Protein AF-U1Q1L1-F1 (afdb_monomer_lite)

Secondary structure (DSSP, 8-state):
----HHHHHHHHHHHHHHHHHHHHHHHHHHHH-TT--HHHHHHHHHHHHHHHHHH-

Structure (mmCIF, N/CA/C/O backbone):
data_AF-U1Q1L1-F1
#
_entry.id   AF-U1Q1L1-F1
#
loop_
_atom_site.group_PDB
_atom_site.id
_atom_site.type_symbol
_atom_site.label_atom_id
_atom_site.label_alt_id
_atom_site.label_comp_id
_atom_site.label_asym_id
_atom_site.label_entity_id
_atom_site.label_seq_id
_atom_site.pdbx_PDB_ins_code
_atom_site.Cartn_x
_atom_site.Cartn_y
_atom_site.Cartn_z
_atom_site.occupancy
_atom_site.B_iso_or_equiv
_atom_site.auth_seq_id
_atom_site.auth_comp_id
_atom_site.auth_asym_id
_atom_site.auth_atom_id
_atom_site.pdbx_PDB_model_num
ATOM 1 N N . MET A 1 1 ? -15.120 -12.881 23.801 1.00 64.19 1 MET A N 1
ATOM 2 C CA . MET A 1 1 ? -14.931 -11.435 24.034 1.00 64.19 1 MET A CA 1
ATOM 3 C C . MET A 1 1 ? -15.931 -10.713 23.158 1.00 64.19 1 MET A C 1
ATOM 5 O O . MET A 1 1 ? -15.915 -10.938 21.954 1.00 64.19 1 MET A O 1
ATOM 9 N N . GLU A 1 2 ? -16.838 -9.944 23.749 1.00 81.38 2 GLU A N 1
ATOM 10 C CA . GLU A 1 2 ? -17.799 -9.132 23.002 1.00 81.38 2 GLU A CA 1
ATOM 11 C C . GLU A 1 2 ? -17.076 -7.848 22.579 1.00 81.38 2 GLU A C 1
ATOM 13 O O . GLU A 1 2 ? -16.639 -7.068 23.422 1.00 81.38 2 GLU A O 1
ATOM 18 N N . ILE A 1 3 ? -16.809 -7.696 21.281 1.00 80.12 3 ILE A N 1
ATOM 19 C CA . ILE A 1 3 ? -16.140 -6.502 20.761 1.00 80.12 3 ILE A CA 1
ATOM 20 C C . ILE A 1 3 ? -17.205 -5.423 20.597 1.00 80.12 3 ILE A C 1
ATOM 22 O O . ILE A 1 3 ? -18.116 -5.582 19.784 1.00 80.12 3 ILE A O 1
ATOM 26 N N . ASP A 1 4 ? -17.055 -4.328 21.339 1.00 89.88 4 ASP A N 1
ATOM 27 C CA . ASP A 1 4 ? -17.869 -3.122 21.188 1.00 89.88 4 ASP A CA 1
ATOM 28 C C . ASP A 1 4 ? -17.930 -2.686 19.708 1.00 89.88 4 ASP A C 1
ATOM 30 O O . ASP A 1 4 ? -16.924 -2.722 18.988 1.00 89.88 4 ASP A O 1
ATOM 34 N N . ALA A 1 5 ? -19.109 -2.273 19.240 1.00 89.38 5 ALA A N 1
ATOM 35 C CA . ALA A 1 5 ? -19.327 -1.831 17.866 1.00 89.38 5 ALA A CA 1
ATOM 36 C C . ALA A 1 5 ? -18.369 -0.700 17.443 1.00 89.38 5 ALA A C 1
ATOM 38 O O . ALA A 1 5 ? -17.926 -0.664 16.289 1.00 89.38 5 ALA A O 1
ATOM 39 N N . GLU A 1 6 ? -17.992 0.186 18.365 1.00 88.38 6 GLU A N 1
ATOM 40 C CA . GLU A 1 6 ? -17.029 1.253 18.113 1.00 88.38 6 GLU A CA 1
ATOM 41 C C . GLU A 1 6 ? -15.609 0.701 17.908 1.00 88.38 6 GLU A C 1
ATOM 43 O O . GLU A 1 6 ? -14.920 1.074 16.952 1.00 88.38 6 GLU A O 1
ATOM 48 N N . MET A 1 7 ? -15.181 -0.247 18.750 1.00 92.00 7 MET A N 1
ATOM 49 C CA . MET A 1 7 ? -13.896 -0.935 18.581 1.00 92.00 7 MET A CA 1
ATOM 50 C C . MET A 1 7 ? -13.851 -1.713 17.270 1.00 92.00 7 MET A C 1
ATOM 52 O O . MET A 1 7 ? -12.865 -1.638 16.536 1.00 92.00 7 MET A O 1
ATOM 56 N N . ARG A 1 8 ? -14.935 -2.416 16.931 1.00 92.25 8 ARG A N 1
ATOM 57 C CA . ARG A 1 8 ? -15.038 -3.155 15.672 1.00 92.25 8 ARG A CA 1
ATOM 58 C C . ARG A 1 8 ? -14.870 -2.226 14.472 1.00 92.25 8 ARG A C 1
ATOM 60 O O . ARG A 1 8 ? -14.155 -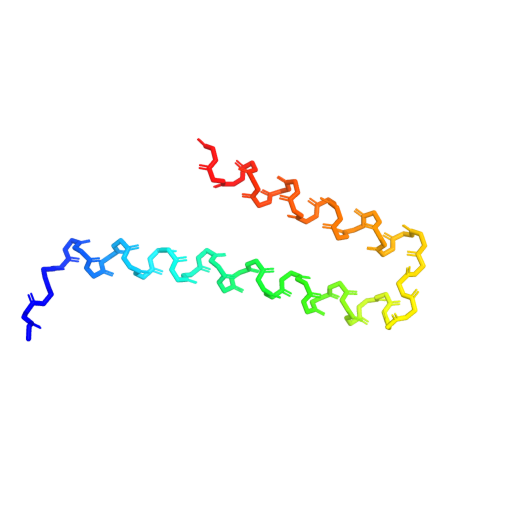2.575 13.536 1.00 92.25 8 ARG A O 1
ATOM 67 N N . ARG A 1 9 ? -15.462 -1.029 14.509 1.00 92.44 9 ARG A N 1
ATOM 68 C CA . ARG A 1 9 ? -15.297 -0.023 13.450 1.00 92.44 9 ARG A CA 1
ATOM 69 C C . ARG A 1 9 ? -13.844 0.436 13.322 1.00 92.44 9 ARG A C 1
ATOM 71 O O . ARG A 1 9 ? -13.332 0.472 12.208 1.00 92.44 9 ARG A O 1
ATOM 78 N N . LYS A 1 10 ? -13.167 0.737 14.433 1.00 91.81 10 LYS A N 1
ATOM 79 C CA . LYS A 1 10 ? -11.749 1.147 14.437 1.00 91.81 10 LYS A CA 1
ATOM 80 C C . LYS A 1 10 ? -10.837 0.066 13.850 1.00 91.81 10 LYS A C 1
ATOM 82 O O . LYS A 1 10 ? -9.985 0.371 13.019 1.00 91.81 10 LYS A O 1
ATOM 87 N N . ILE A 1 11 ? -11.066 -1.195 14.219 1.00 93.56 11 ILE A N 1
ATOM 88 C CA . ILE A 1 11 ? -10.332 -2.346 13.676 1.00 93.56 11 ILE A CA 1
ATOM 89 C C . ILE A 1 11 ? -10.557 -2.464 12.167 1.00 93.56 11 ILE A C 1
ATOM 91 O O . ILE A 1 11 ? -9.594 -2.573 11.415 1.00 93.56 11 ILE A O 1
ATOM 95 N N . VAL A 1 12 ? -11.812 -2.402 11.712 1.00 95.69 12 VAL A N 1
ATOM 96 C CA . VAL A 1 12 ? -12.139 -2.491 10.281 1.00 95.69 12 VAL A CA 1
ATOM 97 C C . VAL A 1 12 ? -11.466 -1.372 9.492 1.00 95.69 12 VAL A C 1
A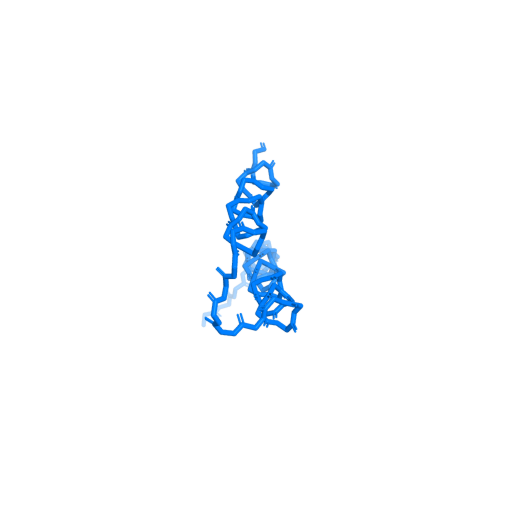TOM 99 O O . VAL A 1 12 ? -10.881 -1.649 8.450 1.00 95.69 12 VAL A O 1
ATOM 102 N N . VAL A 1 13 ? -11.490 -0.136 10.001 1.00 93.75 13 VAL A N 1
ATOM 103 C CA . VAL A 1 13 ? -10.814 0.999 9.358 1.00 93.75 13 VAL A CA 1
ATOM 104 C C . VAL A 1 13 ? -9.311 0.744 9.267 1.00 93.75 13 VAL A C 1
ATOM 106 O O . VAL A 1 13 ? -8.759 0.802 8.173 1.00 93.75 13 VAL A O 1
ATOM 109 N N . SER A 1 14 ? -8.664 0.369 10.372 1.00 93.00 14 SER A N 1
ATOM 110 C CA . SER A 1 14 ? -7.224 0.084 10.391 1.00 93.00 14 SER A CA 1
ATOM 111 C C . SER A 1 14 ? -6.835 -1.022 9.404 1.00 93.00 14 SER A C 1
ATOM 113 O O . SER A 1 14 ? -5.936 -0.830 8.585 1.00 93.00 14 SER A O 1
ATOM 115 N N . ILE A 1 15 ? -7.556 -2.148 9.418 1.00 95.88 15 ILE A N 1
ATOM 116 C CA . ILE A 1 15 ? -7.317 -3.262 8.494 1.00 95.88 15 ILE A CA 1
ATOM 117 C C . ILE A 1 15 ? -7.528 -2.811 7.050 1.00 95.88 15 ILE A C 1
ATOM 119 O O . ILE A 1 15 ? -6.724 -3.146 6.183 1.00 95.88 15 ILE A O 1
ATOM 123 N N . SER A 1 16 ? -8.584 -2.038 6.782 1.00 95.62 16 SER A N 1
ATOM 124 C CA . SER A 1 16 ? -8.877 -1.565 5.430 1.00 95.62 16 SER A CA 1
ATOM 125 C C . SER A 1 16 ? -7.778 -0.649 4.892 1.00 95.62 16 SER A C 1
ATOM 127 O O . SER A 1 16 ? -7.355 -0.835 3.754 1.00 95.62 16 SER A O 1
ATOM 129 N N . SER A 1 17 ? -7.237 0.255 5.714 1.00 93.38 17 SER A N 1
ATOM 130 C CA . SER A 1 17 ? -6.127 1.127 5.320 1.00 93.38 17 SER A CA 1
ATOM 131 C C . SER A 1 17 ? -4.879 0.323 4.963 1.00 93.38 17 SER A C 1
ATOM 133 O O . SER A 1 17 ? -4.261 0.562 3.925 1.00 93.38 17 SER A O 1
ATOM 135 N N . VAL A 1 18 ? -4.531 -0.674 5.782 1.00 94.38 18 VAL A N 1
ATOM 136 C CA . VAL A 1 18 ? -3.389 -1.558 5.507 1.00 94.38 18 VAL A CA 1
ATOM 137 C C . VAL A 1 18 ? -3.623 -2.375 4.237 1.00 94.38 18 VAL A C 1
ATOM 139 O O . VAL A 1 18 ? -2.727 -2.478 3.404 1.00 94.38 18 VAL A O 1
ATOM 142 N N . ALA A 1 19 ? -4.826 -2.920 4.048 1.00 97.00 19 ALA A N 1
ATOM 143 C CA . ALA A 1 19 ? -5.159 -3.693 2.858 1.00 97.00 19 ALA A CA 1
ATOM 144 C C . ALA A 1 19 ? -5.011 -2.852 1.583 1.00 97.00 19 ALA A C 1
ATOM 146 O O . ALA A 1 19 ? -4.364 -3.293 0.635 1.00 97.00 19 ALA A O 1
ATOM 147 N N . VAL A 1 20 ? -5.543 -1.624 1.578 1.00 96.50 20 VAL A N 1
ATOM 148 C CA . VAL A 1 20 ? -5.388 -0.684 0.456 1.00 96.50 20 VAL A CA 1
ATOM 149 C C . VAL A 1 20 ? -3.911 -0.447 0.152 1.00 96.50 20 VAL A C 1
ATOM 151 O O . VAL A 1 20 ? -3.507 -0.523 -1.005 1.00 96.50 20 VAL A O 1
ATOM 154 N N . PHE A 1 21 ? -3.089 -0.233 1.178 1.00 95.56 21 PHE A N 1
ATOM 155 C CA . PHE A 1 21 ? -1.658 -0.017 0.989 1.00 95.56 21 PHE A CA 1
ATOM 156 C C . PHE A 1 21 ? -0.945 -1.228 0.370 1.00 95.56 21 PHE A C 1
ATOM 158 O O . PHE A 1 21 ? -0.159 -1.079 -0.566 1.00 95.56 21 PHE A O 1
ATOM 165 N N . VAL A 1 22 ? -1.281 -2.442 0.813 1.00 96.81 22 VAL A N 1
ATOM 166 C CA . VAL A 1 22 ? -0.760 -3.684 0.221 1.00 96.81 22 VAL A CA 1
ATOM 167 C C . VAL A 1 22 ? -1.168 -3.814 -1.249 1.00 96.81 22 VAL A C 1
ATOM 169 O O . VAL A 1 22 ? -0.336 -4.174 -2.083 1.00 96.81 22 VAL A O 1
ATOM 172 N N . PHE A 1 23 ? -2.412 -3.477 -1.603 1.00 98.25 23 PHE A N 1
ATOM 173 C CA . PHE A 1 23 ? -2.857 -3.494 -3.000 1.00 98.25 23 PHE A CA 1
ATOM 174 C C . PHE A 1 23 ? -2.065 -2.530 -3.885 1.00 98.25 23 PHE A C 1
ATOM 176 O O . PHE A 1 23 ? -1.772 -2.871 -5.031 1.00 98.25 23 PHE A O 1
ATOM 183 N N . VAL A 1 24 ? -1.664 -1.367 -3.363 1.00 97.00 24 VAL A N 1
ATOM 184 C CA . VAL A 1 24 ? -0.795 -0.438 -4.100 1.00 97.00 24 VAL A CA 1
ATOM 185 C C . VAL A 1 24 ? 0.555 -1.091 -4.406 1.00 97.00 24 VAL A C 1
ATOM 187 O O . VAL A 1 24 ? 1.002 -1.036 -5.548 1.00 97.00 24 VAL A O 1
ATOM 190 N N . PHE A 1 25 ? 1.178 -1.778 -3.445 1.00 95.81 25 PHE A N 1
ATOM 191 C CA . PHE A 1 25 ? 2.442 -2.490 -3.682 1.00 95.81 25 PHE A CA 1
ATOM 192 C C . PHE A 1 25 ? 2.312 -3.629 -4.691 1.00 95.81 25 PHE A C 1
ATOM 194 O O . PHE A 1 25 ? 3.173 -3.776 -5.557 1.00 95.81 25 PHE A O 1
ATOM 201 N N . ILE A 1 26 ? 1.222 -4.396 -4.626 1.00 97.31 26 ILE A N 1
ATOM 202 C CA . ILE A 1 26 ? 0.928 -5.423 -5.631 1.00 97.31 26 ILE A CA 1
ATOM 203 C C . ILE A 1 26 ? 0.803 -4.775 -7.015 1.00 97.31 26 ILE A C 1
ATOM 205 O O . ILE A 1 26 ? 1.411 -5.252 -7.969 1.00 97.31 26 ILE A O 1
ATOM 209 N N . GLY A 1 27 ? 0.074 -3.661 -7.122 1.00 97.50 27 GLY A N 1
ATOM 210 C CA . GLY A 1 27 ? -0.064 -2.907 -8.366 1.00 97.50 27 GLY A CA 1
ATOM 211 C C . GLY A 1 27 ? 1.279 -2.428 -8.917 1.00 97.50 27 GLY A C 1
ATOM 212 O O . GLY A 1 27 ? 1.553 -2.608 -10.100 1.00 97.50 27 GLY A O 1
ATOM 213 N N . VAL A 1 28 ? 2.155 -1.897 -8.061 1.00 96.94 28 VAL A N 1
ATOM 214 C CA . VAL A 1 28 ? 3.519 -1.503 -8.447 1.00 96.94 28 VAL A CA 1
ATOM 215 C C . VAL A 1 28 ? 4.312 -2.710 -8.959 1.00 96.94 28 VAL A C 1
ATOM 217 O O . VAL A 1 28 ? 4.939 -2.622 -10.012 1.00 96.94 28 VAL A O 1
ATOM 220 N N . GLY A 1 29 ? 4.233 -3.860 -8.287 1.00 95.81 29 GLY A N 1
ATOM 221 C CA . GLY A 1 29 ? 4.873 -5.094 -8.752 1.00 95.81 29 GLY A CA 1
ATOM 222 C C . GLY A 1 29 ? 4.351 -5.573 -10.112 1.00 95.81 29 GLY A C 1
ATOM 223 O O . GLY A 1 29 ? 5.141 -5.990 -10.954 1.00 95.81 29 GLY A O 1
ATOM 224 N N . ILE A 1 30 ? 3.042 -5.463 -10.360 1.00 97.81 30 ILE A N 1
ATOM 225 C CA . ILE A 1 30 ? 2.425 -5.811 -11.651 1.00 97.81 30 ILE A CA 1
ATOM 226 C C . ILE A 1 30 ? 2.895 -4.863 -12.764 1.00 97.81 30 ILE A C 1
ATOM 228 O O . ILE A 1 30 ? 3.188 -5.317 -13.866 1.00 97.81 30 ILE A O 1
ATOM 232 N N . VAL A 1 31 ? 2.964 -3.557 -12.489 1.00 97.69 31 VAL A N 1
ATOM 233 C CA . VAL A 1 31 ? 3.298 -2.534 -13.494 1.00 97.69 31 VAL A CA 1
ATOM 234 C C . VAL A 1 31 ? 4.786 -2.527 -13.840 1.00 97.69 31 VAL A C 1
ATOM 236 O O . VAL A 1 31 ? 5.139 -2.387 -15.009 1.00 97.69 31 VAL A O 1
ATOM 239 N N . TYR A 1 32 ? 5.662 -2.660 -12.843 1.00 95.88 32 TYR A N 1
ATOM 240 C CA . TYR A 1 32 ? 7.108 -2.481 -13.021 1.00 95.88 32 TYR A CA 1
ATOM 241 C C . TYR A 1 32 ? 7.902 -3.792 -13.031 1.00 95.88 32 TYR A C 1
ATOM 243 O O . TYR A 1 32 ? 9.064 -3.791 -13.440 1.00 95.88 32 TYR A O 1
ATOM 251 N N . GLY A 1 33 ? 7.292 -4.906 -12.622 1.00 93.19 33 GLY A N 1
ATOM 252 C CA . GLY A 1 33 ? 7.948 -6.208 -12.556 1.00 93.19 33 GLY A CA 1
ATOM 253 C C . GLY A 1 33 ? 8.975 -6.331 -11.417 1.00 93.19 33 GLY A C 1
ATOM 254 O O . GLY A 1 33 ? 9.217 -5.380 -10.672 1.00 93.19 33 GLY A O 1
ATOM 255 N N . PRO A 1 34 ? 9.594 -7.516 -11.264 1.00 89.94 34 PRO A N 1
ATOM 256 C CA . PRO A 1 34 ? 10.477 -7.829 -10.136 1.00 89.94 34 PRO A CA 1
ATOM 257 C C . PRO A 1 34 ? 11.813 -7.075 -10.166 1.00 89.94 34 PRO A C 1
ATOM 259 O O . PRO A 1 34 ? 12.403 -6.839 -9.118 1.00 89.94 34 PRO A O 1
ATOM 262 N N . GLU A 1 35 ? 12.273 -6.679 -11.353 1.00 91.06 35 GLU A N 1
ATOM 263 C CA . GLU A 1 35 ? 13.525 -5.935 -11.550 1.00 91.06 35 GLU A CA 1
ATOM 264 C C . GLU A 1 35 ? 13.431 -4.483 -11.042 1.00 91.06 35 GLU A C 1
ATOM 266 O O . GLU A 1 35 ? 14.464 -3.850 -10.850 1.00 91.06 35 GLU A O 1
ATOM 271 N N . LEU A 1 36 ? 12.209 -3.960 -10.821 1.00 90.06 36 LEU A N 1
ATOM 272 C CA . LEU A 1 36 ? 11.937 -2.641 -10.227 1.00 90.06 36 LEU A CA 1
ATOM 273 C C . LEU A 1 36 ? 12.890 -1.541 -10.747 1.00 90.06 36 LEU A C 1
ATOM 275 O O . LEU A 1 36 ? 13.697 -0.997 -9.987 1.00 90.06 36 LEU A O 1
ATOM 279 N N . PRO A 1 37 ? 12.806 -1.176 -12.043 1.00 92.81 37 PRO A N 1
ATOM 280 C CA . PRO A 1 37 ? 13.630 -0.108 -12.607 1.00 92.81 37 PRO A CA 1
ATOM 281 C C . PRO A 1 37 ? 13.425 1.205 -11.837 1.00 92.81 37 PRO A C 1
ATOM 283 O O . PRO A 1 37 ? 12.463 1.352 -11.086 1.00 92.81 37 PRO A O 1
ATOM 286 N N . SER A 1 38 ? 14.287 2.202 -12.050 1.00 95.38 38 SER A N 1
ATOM 287 C CA . SER A 1 38 ? 14.280 3.471 -11.293 1.00 95.38 38 SER A CA 1
ATOM 288 C C . SER A 1 38 ? 12.889 4.105 -11.116 1.00 95.38 38 SER A C 1
ATOM 290 O O . SER A 1 38 ? 12.563 4.598 -10.038 1.00 95.38 38 SER A O 1
ATOM 292 N N . GLN A 1 39 ? 12.041 4.033 -12.145 1.00 96.56 39 GLN A N 1
ATOM 293 C CA . GLN A 1 39 ? 10.651 4.495 -12.101 1.00 96.56 39 GLN A CA 1
ATOM 294 C C . GLN A 1 39 ? 9.780 3.705 -11.110 1.00 96.56 39 GLN A C 1
ATOM 296 O O . GLN A 1 39 ? 8.993 4.303 -10.384 1.00 96.56 39 GLN A O 1
ATOM 301 N N . GLY A 1 40 ? 9.938 2.382 -11.037 1.00 95.75 40 GLY A N 1
ATOM 3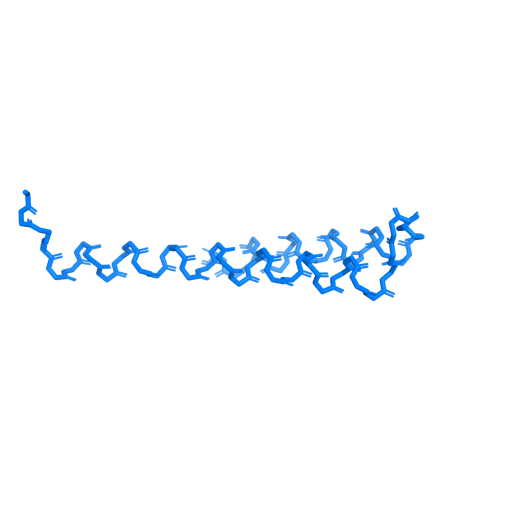02 C CA . GLY A 1 40 ? 9.248 1.531 -10.069 1.00 95.75 40 GLY A CA 1
ATOM 303 C C . GLY A 1 40 ? 9.739 1.756 -8.638 1.00 95.75 40 GLY A C 1
ATOM 304 O O . GLY A 1 40 ? 8.932 1.808 -7.712 1.00 95.75 40 GLY A O 1
ATOM 305 N N . GLY A 1 41 ? 11.042 1.998 -8.457 1.00 95.25 41 GLY A N 1
ATOM 306 C CA . GLY A 1 41 ? 11.594 2.431 -7.170 1.00 95.25 41 GLY A CA 1
ATOM 307 C C . GLY A 1 41 ? 10.984 3.753 -6.690 1.00 95.25 41 GLY A C 1
ATOM 308 O O . GLY A 1 41 ? 10.543 3.860 -5.546 1.00 95.25 41 GLY A O 1
ATOM 309 N N . LEU A 1 42 ? 10.870 4.743 -7.582 1.00 97.56 42 LEU A N 1
ATOM 310 C CA . LEU A 1 42 ? 10.182 6.004 -7.287 1.00 97.56 42 LEU A CA 1
ATOM 311 C C . LEU A 1 42 ? 8.690 5.800 -6.998 1.00 97.56 42 LEU A 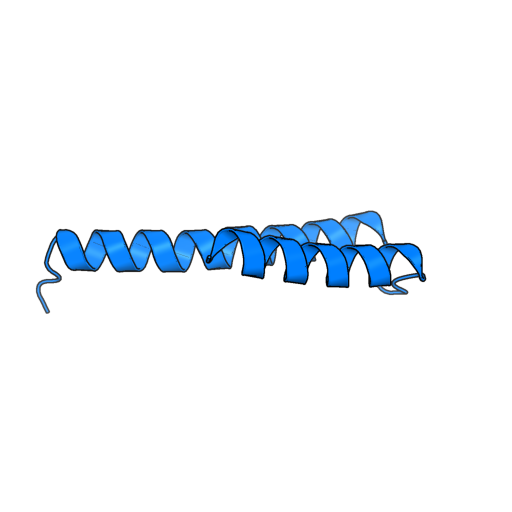C 1
ATOM 313 O O . LEU A 1 42 ? 8.164 6.435 -6.086 1.00 97.56 42 LEU A O 1
ATOM 317 N N . ALA A 1 43 ? 8.015 4.902 -7.719 1.00 97.44 43 ALA A N 1
ATOM 318 C CA . ALA A 1 43 ? 6.616 4.569 -7.467 1.00 97.44 43 ALA A CA 1
ATOM 319 C C . ALA A 1 43 ? 6.408 3.948 -6.074 1.00 97.44 43 ALA A C 1
ATOM 321 O O . ALA A 1 43 ? 5.458 4.319 -5.386 1.00 97.44 43 ALA A O 1
ATOM 322 N N . LEU A 1 44 ? 7.313 3.071 -5.614 1.00 95.44 44 LEU A N 1
ATOM 323 C CA . LEU A 1 44 ? 7.284 2.531 -4.246 1.00 95.44 44 LEU A CA 1
ATOM 324 C C . LEU A 1 44 ? 7.452 3.629 -3.193 1.00 95.44 44 LEU A C 1
ATOM 326 O O . LEU A 1 44 ? 6.666 3.702 -2.249 1.00 95.44 44 LEU A O 1
ATOM 330 N N . VAL A 1 45 ? 8.452 4.499 -3.359 1.00 96.56 45 VAL A N 1
ATOM 331 C CA . VAL A 1 45 ? 8.677 5.622 -2.435 1.00 96.56 45 VAL A CA 1
ATOM 332 C C . VAL A 1 45 ? 7.458 6.546 -2.419 1.00 96.56 45 VAL A C 1
ATOM 334 O O . VAL A 1 45 ? 6.972 6.899 -1.347 1.00 96.56 45 VAL A O 1
ATOM 337 N N . GLY A 1 46 ? 6.910 6.882 -3.588 1.00 96.88 46 GLY A N 1
ATOM 338 C CA . GLY A 1 46 ? 5.696 7.685 -3.714 1.00 96.88 46 GLY A CA 1
ATOM 339 C C . GLY A 1 46 ? 4.481 7.046 -3.039 1.00 96.88 46 GLY A C 1
ATOM 340 O O . GLY A 1 46 ? 3.732 7.745 -2.361 1.00 96.88 46 GLY A O 1
ATOM 341 N N . ALA A 1 47 ? 4.313 5.725 -3.150 1.00 96.62 47 ALA A N 1
ATOM 342 C CA . ALA A 1 47 ? 3.253 4.992 -2.462 1.00 96.62 47 ALA A CA 1
ATOM 343 C C . ALA A 1 47 ? 3.391 5.077 -0.933 1.00 96.62 47 ALA A C 1
ATOM 345 O O . ALA A 1 47 ? 2.400 5.324 -0.246 1.00 96.62 47 ALA A O 1
ATOM 346 N N . ILE A 1 48 ? 4.609 4.929 -0.399 1.00 95.69 48 ILE A N 1
ATOM 347 C CA . ILE A 1 48 ? 4.885 5.082 1.040 1.00 95.69 48 ILE A CA 1
ATOM 348 C C . ILE A 1 48 ? 4.552 6.503 1.499 1.00 95.69 48 ILE A C 1
ATOM 350 O O . ILE A 1 48 ? 3.867 6.683 2.503 1.00 95.69 48 ILE A O 1
ATOM 354 N N . VAL A 1 49 ? 5.003 7.510 0.750 1.00 97.38 49 VAL A N 1
ATOM 355 C CA . VAL A 1 49 ? 4.719 8.918 1.044 1.00 97.38 49 VAL A CA 1
ATOM 356 C C . VAL A 1 49 ? 3.208 9.162 1.059 1.00 97.38 49 VAL A C 1
ATOM 358 O O . VAL A 1 49 ? 2.691 9.672 2.048 1.00 97.38 49 VAL A O 1
ATOM 361 N N . LEU A 1 50 ? 2.481 8.732 0.023 1.00 95.69 50 LEU A N 1
ATOM 362 C CA . LEU A 1 50 ? 1.020 8.843 -0.045 1.00 95.69 50 LEU A CA 1
ATOM 363 C C . LEU A 1 50 ? 0.323 8.181 1.148 1.00 95.69 50 LEU A C 1
ATOM 365 O O . LEU A 1 50 ? -0.623 8.749 1.685 1.00 95.69 50 LEU A O 1
ATOM 369 N N . PHE A 1 51 ? 0.793 7.012 1.584 1.00 93.69 51 PHE A N 1
ATOM 370 C CA . PHE A 1 51 ? 0.233 6.326 2.746 1.00 93.69 51 PHE A CA 1
ATOM 371 C C . PHE A 1 51 ? 0.449 7.103 4.048 1.00 93.69 51 PHE A C 1
ATOM 373 O O . PHE A 1 51 ? -0.482 7.235 4.839 1.00 93.69 51 PHE A O 1
ATOM 380 N N . ILE A 1 52 ? 1.646 7.663 4.252 1.00 93.81 52 ILE A N 1
ATOM 381 C CA . ILE A 1 52 ? 1.947 8.513 5.412 1.00 93.81 52 ILE A CA 1
ATOM 382 C C . ILE A 1 52 ? 1.043 9.749 5.411 1.00 93.81 52 ILE A C 1
ATOM 384 O O . ILE A 1 52 ? 0.439 10.060 6.433 1.00 93.81 52 ILE A O 1
ATOM 388 N N . PHE A 1 53 ? 0.904 10.423 4.267 1.00 94.88 53 PHE A N 1
ATOM 389 C CA . PHE A 1 53 ? 0.021 1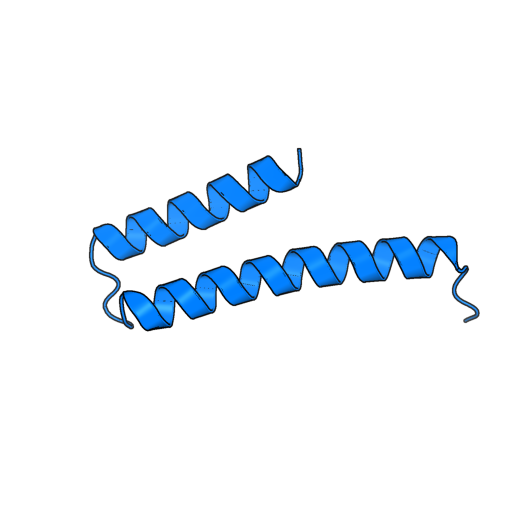1.584 4.147 1.00 94.88 53 PHE A CA 1
ATOM 390 C C . PHE A 1 53 ? -1.457 11.229 4.336 1.00 94.88 53 PHE A C 1
ATOM 392 O O . PHE A 1 53 ? -2.196 12.033 4.884 1.00 94.88 53 PHE A O 1
ATOM 399 N N . GLY A 1 54 ? -1.891 10.034 3.931 1.00 88.94 54 GLY A N 1
ATOM 400 C CA . GLY A 1 54 ? -3.256 9.558 4.169 1.00 88.94 54 GLY A CA 1
ATOM 401 C C . GLY A 1 54 ? -3.558 9.195 5.628 1.00 88.94 54 GLY A C 1
ATOM 402 O O . GLY A 1 54 ? -4.721 8.993 5.967 1.00 88.94 54 GLY A O 1
ATOM 403 N N . MET A 1 55 ? -2.531 9.086 6.477 1.00 82.31 55 MET A N 1
ATOM 404 C CA . MET A 1 55 ? -2.658 8.844 7.920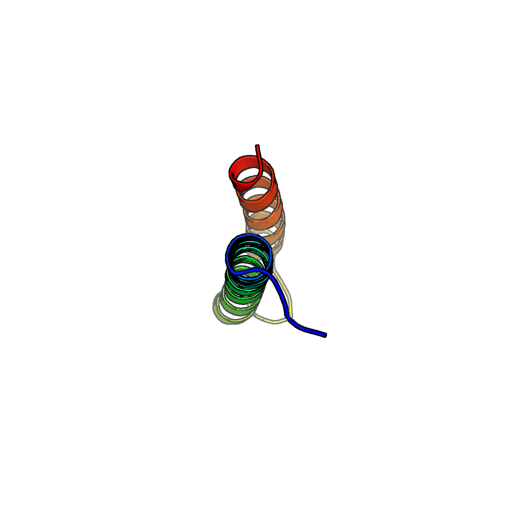 1.00 82.31 55 MET A CA 1
ATOM 405 C C . MET A 1 55 ? -2.597 10.128 8.764 1.00 82.31 55 MET A C 1
ATOM 407 O O . MET A 1 55 ? -2.926 10.064 9.950 1.00 82.31 55 MET A O 1
ATOM 411 N N . ALA A 1 56 ? -2.130 11.240 8.187 1.00 70.19 56 ALA A N 1
ATOM 412 C CA . ALA A 1 56 ? -2.059 12.550 8.838 1.00 70.19 56 ALA A CA 1
ATOM 413 C C . ALA A 1 56 ? -3.442 13.216 8.901 1.00 70.19 56 ALA A C 1
ATOM 415 O O . ALA A 1 56 ? -3.711 13.874 9.931 1.00 70.19 56 ALA A O 1
#

Radius of gyration: 15.14 Å; chains: 1; bounding box: 34×24×38 Å

Sequence (56 aa):
MEIDAEMRRKIVVSISSVAVFVFVFIGVGIVYGPELPSQGGLALVGAIVLFIFGMA

Foldseek 3Di:
DDQPPVNVVVVVVVVVLVVVLVVQLVVLCVVQPPVCPPVSVVSNVVSVVVSVVVVD

pLDDT: mean 92.96, std 6.34, range [64.19, 98.25]